Protein AF-A0A1H3NLY4-F1 (afdb_monomer_lite)

Secondary structure (DSSP, 8-state):
-HHHHHHHHHHHHHHHHHHHHHHHHH-HHHHHHHHHHHHHHHHHTTT-HHHHHHHHHHHHHHHHHHHHHHHHHHHHHTT-

pLDDT: mean 71.27, std 7.13, range [49.56, 81.69]

Radius of gyration: 15.0 Å; chains: 1; bounding box: 33×20×49 Å

Structure (mmCIF, N/CA/C/O backbone):
data_AF-A0A1H3NLY4-F1
#
_entry.id   AF-A0A1H3NLY4-F1
#
loop_
_atom_site.group_PDB
_atom_site.id
_atom_site.type_symbol
_atom_site.label_atom_id
_atom_site.label_alt_id
_atom_site.label_comp_id
_atom_site.label_asym_id
_atom_site.label_entity_id
_atom_site.label_seq_id
_atom_site.pdbx_PDB_ins_code
_atom_site.Cartn_x
_atom_site.Cartn_y
_atom_site.Cartn_z
_atom_site.occupancy
_atom_site.B_iso_or_equiv
_atom_site.auth_seq_id
_atom_site.auth_comp_id
_atom_site.auth_asym_id
_atom_site.auth_atom_id
_atom_site.pdbx_PDB_model_num
ATOM 1 N N . MET A 1 1 ? 8.009 8.658 -24.580 1.00 49.56 1 MET A N 1
ATOM 2 C CA . MET A 1 1 ? 8.246 7.235 -24.231 1.00 49.56 1 MET A CA 1
ATOM 3 C C . MET A 1 1 ? 7.906 6.887 -22.777 1.00 49.56 1 MET A C 1
ATOM 5 O O . MET A 1 1 ? 7.370 5.811 -22.572 1.00 49.56 1 MET A O 1
ATOM 9 N N . ILE A 1 2 ? 8.105 7.768 -21.783 1.00 54.81 2 ILE A N 1
ATOM 10 C CA . ILE A 1 2 ? 7.765 7.484 -20.364 1.00 54.81 2 ILE A CA 1
ATOM 11 C C . ILE A 1 2 ? 6.247 7.317 -20.127 1.00 54.81 2 ILE A C 1
ATOM 13 O O . ILE A 1 2 ? 5.836 6.433 -19.386 1.00 54.81 2 ILE A O 1
ATOM 17 N N . ALA A 1 3 ? 5.410 8.102 -20.819 1.00 51.66 3 ALA A N 1
ATOM 18 C CA . ALA A 1 3 ? 3.950 8.082 -20.660 1.00 51.66 3 ALA A CA 1
ATOM 19 C C . ALA A 1 3 ? 3.288 6.719 -20.958 1.00 51.66 3 ALA A C 1
ATOM 21 O O . ALA A 1 3 ? 2.272 6.380 -20.360 1.00 51.66 3 ALA A O 1
ATOM 22 N N . ILE A 1 4 ? 3.871 5.924 -21.862 1.00 54.97 4 ILE A N 1
ATOM 23 C CA . ILE A 1 4 ? 3.320 4.619 -22.264 1.00 54.97 4 ILE A CA 1
ATOM 24 C C . ILE A 1 4 ? 3.543 3.572 -21.159 1.00 54.97 4 ILE A C 1
ATOM 26 O O . ILE A 1 4 ? 2.712 2.689 -20.985 1.00 54.97 4 ILE A O 1
ATOM 30 N N . LEU A 1 5 ? 4.616 3.703 -20.365 1.00 55.16 5 LEU A N 1
ATOM 31 C CA . LEU A 1 5 ? 4.862 2.852 -19.194 1.00 55.16 5 LEU A CA 1
ATOM 32 C C . LEU A 1 5 ? 4.095 3.318 -17.951 1.00 55.16 5 LEU A C 1
ATOM 34 O O . LEU A 1 5 ? 3.715 2.494 -17.124 1.00 55.16 5 LEU A O 1
ATOM 38 N N . THR A 1 6 ? 3.855 4.622 -17.790 1.00 60.84 6 THR A N 1
ATOM 39 C CA . THR A 1 6 ? 3.171 5.149 -16.598 1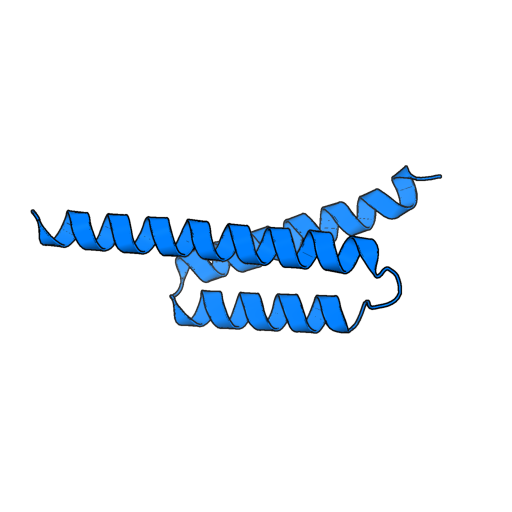.00 60.84 6 THR A CA 1
ATOM 40 C C . THR A 1 6 ? 1.656 4.983 -16.649 1.00 60.84 6 THR A C 1
ATOM 42 O O . THR A 1 6 ? 1.043 4.826 -15.596 1.00 60.84 6 THR A O 1
ATOM 45 N N . LEU A 1 7 ? 1.046 4.966 -17.839 1.00 68.44 7 LEU A N 1
ATOM 46 C CA . LEU A 1 7 ? -0.395 4.749 -18.007 1.00 68.44 7 LEU A CA 1
ATOM 47 C C . LEU A 1 7 ? -0.890 3.414 -17.406 1.00 68.44 7 LEU A C 1
ATOM 49 O O . LEU A 1 7 ? -1.817 3.449 -16.592 1.00 68.44 7 LEU A O 1
ATOM 53 N N . PRO A 1 8 ? -0.287 2.248 -17.727 1.00 66.56 8 PRO A N 1
ATOM 54 C CA . PRO A 1 8 ? -0.697 0.983 -17.125 1.00 66.56 8 PRO A CA 1
ATOM 55 C C . PRO A 1 8 ? -0.427 0.963 -15.619 1.00 66.56 8 PRO A C 1
ATOM 57 O O . PRO A 1 8 ? -1.261 0.477 -14.862 1.00 66.56 8 PRO A O 1
ATOM 60 N N . VAL A 1 9 ? 0.680 1.552 -15.157 1.00 69.19 9 VAL A N 1
ATOM 61 C CA . VAL A 1 9 ? 1.006 1.645 -13.723 1.00 69.19 9 VAL A CA 1
ATOM 62 C C . VAL A 1 9 ? -0.056 2.439 -12.958 1.00 69.19 9 VAL A C 1
ATOM 64 O O . VAL A 1 9 ? -0.499 1.998 -11.899 1.00 69.19 9 VAL A O 1
ATOM 67 N N . LEU A 1 10 ? -0.499 3.578 -13.496 1.00 70.75 10 LEU A N 1
ATOM 68 C CA . LEU A 1 10 ? -1.564 4.402 -12.915 1.00 70.75 10 LEU A CA 1
ATOM 69 C C . LEU A 1 10 ? -2.901 3.658 -12.859 1.00 70.75 10 LEU A C 1
ATOM 71 O O . LEU A 1 10 ? -3.575 3.689 -11.829 1.00 70.75 10 LEU A O 1
ATOM 75 N N . LEU A 1 11 ? -3.259 2.961 -13.940 1.00 75.44 11 LEU A N 1
ATOM 76 C CA . LEU A 1 11 ? -4.450 2.113 -13.990 1.00 75.44 11 LEU A CA 1
ATOM 77 C C . LEU A 1 11 ? -4.395 1.009 -12.930 1.00 75.44 11 LEU A C 1
ATOM 79 O O . LEU A 1 11 ? -5.364 0.843 -12.193 1.00 75.44 11 LEU A O 1
ATOM 83 N N . TYR A 1 12 ? -3.257 0.322 -12.785 1.00 71.81 12 TYR A N 1
ATOM 84 C CA . TYR A 1 12 ? -3.051 -0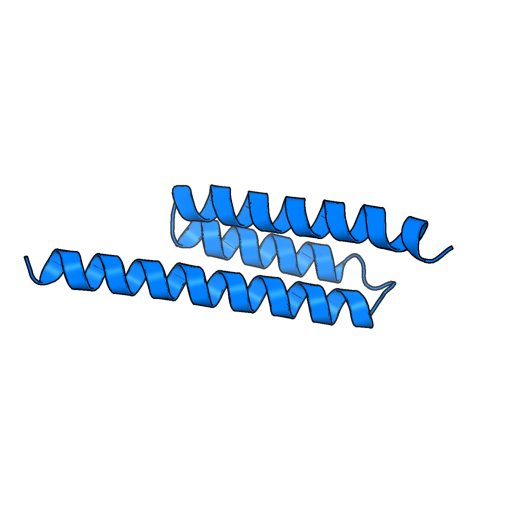.663 -11.721 1.00 71.81 12 TYR A CA 1
ATOM 85 C C . TYR A 1 12 ? -3.184 -0.031 -10.333 1.00 71.81 12 TYR A C 1
ATOM 87 O O . TYR A 1 12 ? -3.907 -0.562 -9.495 1.00 71.81 12 TYR A O 1
ATOM 95 N N . GLN A 1 13 ? -2.564 1.126 -10.091 1.00 71.56 13 GLN A N 1
ATOM 96 C CA . GLN A 1 13 ? -2.655 1.822 -8.805 1.00 71.56 13 GLN A CA 1
ATOM 97 C C . GLN A 1 13 ? -4.112 2.127 -8.424 1.00 71.56 13 GLN A C 1
ATOM 99 O O . GLN A 1 13 ? -4.529 1.873 -7.294 1.00 71.56 13 GLN A O 1
ATOM 104 N N . LEU A 1 14 ? -4.895 2.643 -9.375 1.00 78.88 14 LEU A N 1
ATOM 105 C CA . LEU A 1 14 ? -6.312 2.955 -9.182 1.00 78.88 14 LEU A CA 1
ATOM 106 C C . LEU A 1 14 ? -7.140 1.695 -8.923 1.00 78.88 14 LEU A C 1
ATOM 108 O O . LEU A 1 14 ? -8.005 1.711 -8.051 1.00 78.88 14 LEU A O 1
ATOM 112 N N . LEU A 1 15 ? -6.845 0.597 -9.620 1.00 77.94 15 LEU A N 1
ATOM 113 C CA . LEU A 1 15 ? -7.498 -0.698 -9.418 1.00 77.94 15 LEU A CA 1
ATOM 114 C C . LEU A 1 15 ? -7.247 -1.230 -8.002 1.00 77.94 15 LEU A C 1
ATOM 116 O O . LEU A 1 15 ? -8.176 -1.640 -7.311 1.00 77.94 15 LEU A O 1
ATOM 120 N N . PHE A 1 16 ? -6.006 -1.139 -7.532 1.00 76.25 16 PHE A N 1
ATOM 121 C CA . PHE A 1 16 ? -5.623 -1.513 -6.173 1.00 76.25 16 PHE A CA 1
ATOM 122 C C . PHE A 1 16 ? -6.321 -0.655 -5.111 1.00 76.25 16 PHE A C 1
ATOM 124 O O . PHE A 1 16 ? -6.858 -1.183 -4.135 1.00 76.25 16 PHE A O 1
ATOM 131 N N . VAL A 1 17 ? -6.362 0.666 -5.313 1.00 75.75 17 VAL A N 1
ATOM 132 C CA . VAL A 1 17 ? -7.073 1.594 -4.420 1.00 75.75 17 VAL A CA 1
ATOM 133 C C . VAL A 1 17 ? -8.572 1.294 -4.409 1.00 75.75 17 VAL A C 1
ATOM 135 O O . VAL A 1 17 ? -9.182 1.298 -3.340 1.00 75.75 17 VAL A O 1
ATOM 138 N N . LEU A 1 18 ? -9.162 0.979 -5.563 1.00 78.75 18 LEU A N 1
ATOM 139 C CA . LEU A 1 18 ? -10.570 0.610 -5.680 1.00 78.75 18 LEU A CA 1
ATOM 140 C C . LEU A 1 18 ? -10.869 -0.693 -4.927 1.00 78.75 18 LEU A C 1
ATOM 142 O O . LEU A 1 18 ? -11.815 -0.737 -4.142 1.00 78.75 18 LEU A O 1
ATOM 146 N N . VAL A 1 19 ? -10.040 -1.727 -5.089 1.00 79.38 19 VAL A N 1
ATOM 147 C CA . VAL A 1 19 ? -10.176 -2.999 -4.357 1.00 79.38 19 VAL A CA 1
ATOM 148 C C . VAL A 1 19 ? -10.046 -2.777 -2.848 1.00 79.38 19 VAL A C 1
ATOM 150 O O . VAL A 1 19 ? -10.879 -3.265 -2.083 1.00 79.38 19 VAL A O 1
ATOM 153 N N . MET A 1 20 ? -9.070 -1.979 -2.405 1.00 75.06 20 MET A N 1
ATOM 154 C CA . MET A 1 20 ? -8.927 -1.589 -0.998 1.00 75.06 20 MET A CA 1
ATOM 155 C C . MET A 1 20 ? -10.133 -0.795 -0.477 1.00 75.06 20 MET A C 1
ATOM 157 O O . MET A 1 20 ? -10.553 -1.002 0.664 1.00 75.06 20 MET A O 1
ATOM 161 N N . TYR A 1 21 ? -10.714 0.084 -1.296 1.00 77.38 21 TYR A N 1
ATOM 162 C CA . TYR A 1 21 ? -11.904 0.859 -0.952 1.00 77.38 21 TYR A CA 1
ATOM 163 C C . TYR A 1 21 ? -13.149 -0.028 -0.813 1.00 77.38 21 TYR A C 1
ATOM 165 O O . TYR A 1 21 ? -13.864 0.075 0.188 1.00 77.38 21 TYR A O 1
ATOM 173 N N . LEU A 1 22 ? -13.389 -0.943 -1.759 1.00 79.19 22 LEU A N 1
ATOM 174 C CA . LEU A 1 22 ? -14.471 -1.925 -1.641 1.00 79.19 22 LEU A CA 1
ATOM 175 C C . LEU A 1 22 ? -14.266 -2.814 -0.409 1.00 79.19 22 LEU A C 1
ATOM 177 O O . LEU A 1 22 ? -15.192 -3.006 0.377 1.00 79.19 22 LEU A O 1
ATOM 181 N N . ALA A 1 23 ? -13.045 -3.292 -0.176 1.00 75.19 23 ALA A N 1
ATOM 182 C CA . ALA A 1 23 ? -12.727 -4.127 0.977 1.00 75.19 23 ALA A CA 1
ATOM 183 C C . ALA A 1 23 ? -12.918 -3.389 2.315 1.00 75.19 23 ALA A C 1
ATOM 185 O O . ALA A 1 23 ? -13.449 -3.960 3.272 1.00 75.19 23 ALA A O 1
ATOM 186 N N . SER A 1 24 ? -12.569 -2.098 2.362 1.00 71.12 24 SER A N 1
ATOM 187 C CA . SER A 1 24 ? -12.821 -1.204 3.499 1.00 71.12 24 SER A CA 1
ATOM 188 C C . SER A 1 24 ? -14.308 -1.079 3.844 1.00 71.12 24 SER A C 1
ATOM 190 O O . SER A 1 24 ? -14.620 -0.762 4.994 1.00 71.12 24 SER A O 1
ATOM 192 N N . ARG A 1 25 ? -15.217 -1.265 2.881 1.00 76.19 25 ARG A N 1
ATOM 193 C CA 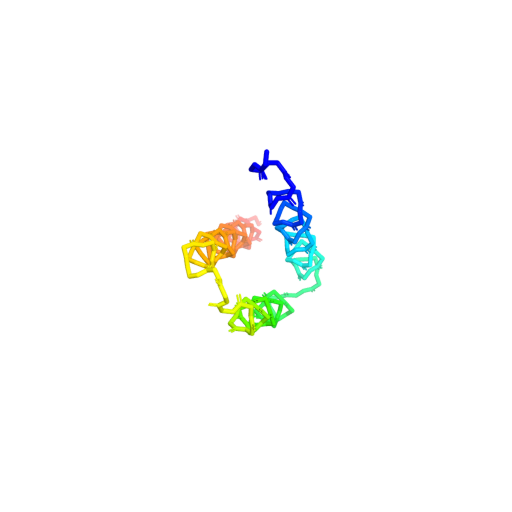. ARG A 1 25 ? -16.671 -1.154 3.087 1.00 76.19 25 ARG A CA 1
ATOM 194 C C . ARG A 1 25 ? -17.291 -2.444 3.624 1.00 76.19 25 ARG A C 1
ATOM 196 O O . ARG A 1 25 ? -18.369 -2.378 4.198 1.00 76.19 25 ARG A O 1
ATOM 203 N N . VAL A 1 26 ? -16.618 -3.585 3.459 1.00 77.69 26 VAL A N 1
ATOM 204 C CA . VAL A 1 26 ? -17.158 -4.904 3.818 1.00 77.69 26 VAL A CA 1
ATOM 205 C C . VAL A 1 26 ? -16.702 -5.344 5.207 1.00 77.69 26 VAL A C 1
ATOM 207 O O . VAL A 1 26 ? -17.534 -5.587 6.076 1.00 77.69 26 VAL A O 1
ATOM 210 N N . SER A 1 27 ? -15.392 -5.476 5.456 1.00 70.50 27 SER A N 1
ATOM 211 C CA . SER A 1 27 ? -14.906 -5.910 6.775 1.00 70.50 27 SER A CA 1
ATOM 212 C C . SER A 1 27 ? -13.409 -5.667 6.990 1.00 70.50 27 SER A C 1
ATOM 214 O O . SER A 1 27 ? -12.640 -5.476 6.049 1.00 70.50 27 SER A O 1
ATOM 216 N N . ALA A 1 28 ? -12.964 -5.734 8.254 1.00 69.38 28 ALA A N 1
ATOM 217 C CA . ALA A 1 28 ? -11.534 -5.666 8.599 1.00 69.38 28 ALA A CA 1
ATOM 218 C C . ALA A 1 28 ? -10.721 -6.795 7.948 1.00 69.38 28 ALA A C 1
ATOM 220 O O . ALA A 1 28 ? -9.600 -6.575 7.497 1.00 69.38 28 ALA A O 1
ATOM 221 N N . ARG A 1 29 ? -11.301 -8.001 7.880 1.00 73.50 29 ARG A N 1
ATOM 222 C CA . ARG A 1 29 ? -10.654 -9.176 7.287 1.00 73.50 29 ARG A CA 1
ATOM 223 C C . ARG A 1 29 ? -10.573 -9.055 5.768 1.00 73.50 29 ARG A C 1
ATOM 225 O O . ARG A 1 29 ? -9.534 -9.369 5.204 1.00 73.50 29 ARG A O 1
ATOM 232 N N . ALA A 1 30 ? -11.621 -8.532 5.126 1.00 74.88 30 ALA A N 1
ATOM 233 C CA . ALA A 1 30 ? -11.628 -8.279 3.685 1.00 74.88 30 ALA A CA 1
ATOM 234 C C . ALA A 1 30 ? -10.517 -7.298 3.287 1.00 74.88 30 ALA A C 1
ATOM 236 O O . ALA A 1 30 ? -9.843 -7.498 2.284 1.00 74.88 30 ALA A O 1
ATOM 237 N N . MET A 1 31 ? -10.279 -6.278 4.112 1.00 74.06 31 MET A N 1
ATOM 238 C CA . MET A 1 31 ? -9.219 -5.293 3.900 1.00 74.06 31 MET A CA 1
ATOM 239 C C . MET A 1 31 ? -7.808 -5.900 3.994 1.00 74.06 31 MET A C 1
ATOM 241 O O . MET A 1 31 ? -6.931 -5.525 3.220 1.00 74.06 31 MET A O 1
ATOM 245 N N . LEU A 1 32 ? -7.603 -6.866 4.895 1.00 72.06 32 LEU A N 1
ATOM 246 C CA . LEU A 1 32 ? -6.355 -7.631 5.012 1.00 72.06 32 LEU A CA 1
ATOM 247 C C . LEU A 1 32 ? -6.147 -8.572 3.821 1.00 72.06 32 LEU A C 1
ATOM 249 O O . LEU A 1 32 ? -5.064 -8.613 3.250 1.00 72.06 32 LEU A O 1
ATOM 253 N N . VAL A 1 33 ? -7.198 -9.293 3.423 1.00 77.12 33 VAL A N 1
ATOM 254 C CA . VAL A 1 33 ? -7.169 -10.204 2.269 1.00 77.12 33 VAL A CA 1
ATOM 255 C C . VAL A 1 33 ? -6.877 -9.433 0.983 1.00 77.12 33 VAL A C 1
ATOM 257 O O . VAL A 1 33 ? -6.004 -9.843 0.223 1.00 77.12 33 VAL A O 1
ATOM 260 N N . ALA A 1 34 ? -7.528 -8.284 0.781 1.00 76.31 34 ALA A N 1
ATOM 261 C CA . ALA A 1 34 ? -7.241 -7.377 -0.326 1.00 76.31 34 ALA A CA 1
ATOM 262 C C . ALA A 1 34 ? -5.777 -6.924 -0.322 1.00 76.31 34 ALA A C 1
ATOM 264 O O . ALA A 1 34 ? -5.125 -6.986 -1.355 1.00 76.31 34 ALA A O 1
ATOM 265 N N . LEU A 1 35 ? -5.233 -6.540 0.838 1.00 72.25 35 LEU A N 1
ATOM 266 C CA . LEU A 1 35 ? -3.831 -6.140 0.953 1.00 72.25 35 LEU A CA 1
ATOM 267 C C . LEU A 1 35 ? -2.865 -7.282 0.603 1.00 72.25 35 LEU A C 1
ATOM 269 O O . LEU A 1 35 ? -1.903 -7.055 -0.125 1.00 72.25 35 LEU A O 1
ATOM 273 N N . ILE A 1 36 ? -3.131 -8.501 1.076 1.00 79.19 36 ILE A N 1
ATOM 274 C CA . ILE A 1 36 ? -2.304 -9.677 0.771 1.00 79.19 36 ILE A CA 1
ATOM 275 C C . ILE A 1 36 ? -2.361 -9.999 -0.724 1.00 79.19 36 ILE A C 1
ATOM 277 O O . ILE A 1 36 ? -1.311 -10.154 -1.335 1.00 79.19 36 ILE A O 1
ATOM 281 N N . LEU A 1 37 ? -3.555 -10.044 -1.325 1.00 77.75 37 LEU A N 1
ATOM 282 C CA . LEU A 1 37 ? -3.744 -10.251 -2.769 1.00 77.75 37 LEU A CA 1
ATOM 283 C C . LEU A 1 37 ? -3.002 -9.199 -3.594 1.00 77.75 37 LEU A C 1
ATOM 285 O O . LEU A 1 37 ? -2.325 -9.533 -4.563 1.00 77.75 37 LEU A O 1
ATOM 289 N N . CYS A 1 38 ? -3.093 -7.941 -3.170 1.00 74.25 38 CYS A N 1
ATOM 290 C CA . CYS A 1 38 ? -2.374 -6.829 -3.756 1.00 74.25 38 CYS A CA 1
ATOM 291 C C . CYS A 1 38 ? -0.850 -7.041 -3.687 1.00 74.25 38 CYS A C 1
ATOM 293 O O . CYS A 1 38 ? -0.185 -6.975 -4.717 1.00 74.25 38 CYS A O 1
ATOM 295 N N . LEU A 1 39 ? -0.293 -7.363 -2.515 1.00 71.19 39 LEU A N 1
ATOM 296 C CA . LEU A 1 39 ? 1.140 -7.649 -2.377 1.00 71.19 39 LEU A CA 1
ATOM 297 C C . LEU A 1 39 ? 1.580 -8.860 -3.212 1.00 71.19 39 LEU A C 1
ATOM 299 O O . LEU A 1 39 ? 2.637 -8.810 -3.836 1.00 71.19 39 LEU A O 1
ATOM 303 N N . LEU A 1 40 ? 0.780 -9.929 -3.241 1.00 77.44 40 LEU A N 1
ATOM 304 C CA . LEU A 1 40 ? 1.079 -11.151 -3.991 1.00 77.44 40 LEU A CA 1
ATOM 305 C C . LEU A 1 40 ? 1.100 -10.883 -5.502 1.00 77.44 40 LEU A C 1
ATOM 307 O O . LEU A 1 40 ? 1.986 -11.360 -6.206 1.00 77.44 40 LEU A O 1
ATOM 311 N N . TRP A 1 41 ? 0.161 -10.069 -5.987 1.00 73.69 41 TRP A N 1
ATOM 312 C CA . TRP A 1 41 ? 0.109 -9.631 -7.381 1.00 73.69 41 TRP A CA 1
ATOM 313 C C . TRP A 1 41 ? 1.263 -8.693 -7.750 1.00 73.69 41 TRP A C 1
ATOM 315 O O . TRP A 1 41 ? 1.848 -8.809 -8.827 1.00 73.69 41 TRP A O 1
ATOM 325 N N . THR A 1 42 ? 1.639 -7.771 -6.859 1.00 70.19 42 THR A N 1
ATOM 326 C CA . THR A 1 42 ? 2.832 -6.936 -7.065 1.00 70.19 42 THR A CA 1
ATOM 327 C C . THR A 1 42 ? 4.100 -7.798 -7.092 1.00 70.19 42 THR A C 1
ATOM 329 O O . THR A 1 42 ? 4.982 -7.551 -7.913 1.00 70.19 42 THR A O 1
ATOM 332 N N . ALA A 1 43 ? 4.177 -8.847 -6.267 1.00 70.56 43 ALA A N 1
ATOM 333 C CA . ALA A 1 43 ? 5.302 -9.782 -6.254 1.00 70.56 43 ALA A CA 1
ATOM 334 C C . ALA A 1 43 ? 5.412 -10.613 -7.547 1.00 70.56 43 ALA A C 1
ATOM 336 O O . ALA A 1 43 ? 6.523 -10.912 -7.978 1.00 70.56 43 ALA A O 1
ATOM 337 N N . THR A 1 44 ? 4.300 -10.945 -8.215 1.00 70.50 44 THR A N 1
ATOM 338 C CA . THR A 1 44 ? 4.352 -11.640 -9.516 1.00 70.50 44 THR A CA 1
ATOM 339 C C . THR A 1 44 ? 4.812 -10.742 -10.671 1.00 70.50 44 THR A C 1
ATOM 341 O O . THR A 1 44 ? 5.278 -11.257 -11.683 1.00 70.50 44 THR A O 1
ATOM 344 N N . HIS A 1 45 ? 4.765 -9.412 -10.523 1.00 65.06 45 HIS A N 1
ATOM 345 C CA . HIS A 1 45 ? 5.160 -8.434 -11.553 1.00 65.06 45 HIS A CA 1
ATOM 346 C C . HIS A 1 45 ? 6.599 -7.901 -11.377 1.00 65.06 45 HIS A C 1
ATOM 348 O O . HIS A 1 45 ? 6.900 -6.769 -11.762 1.00 65.06 45 HIS A O 1
ATOM 354 N N . LEU A 1 46 ? 7.512 -8.718 -10.830 1.00 59.34 46 LEU A N 1
ATOM 355 C CA . LEU A 1 46 ? 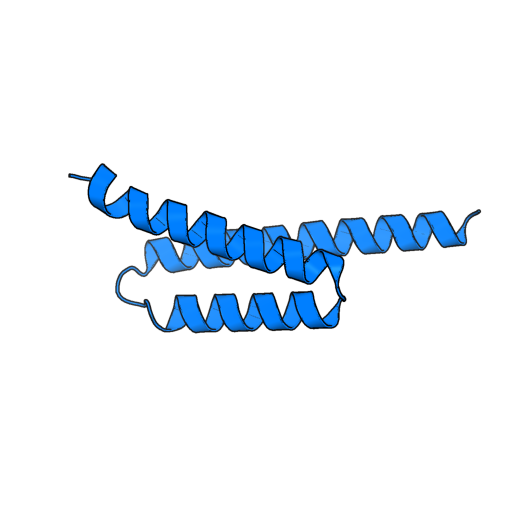8.875 -8.357 -10.389 1.00 59.34 46 LEU A CA 1
ATOM 356 C C . LEU A 1 46 ? 9.830 -7.767 -11.461 1.00 59.34 46 LEU A C 1
ATOM 358 O O . LEU A 1 46 ? 10.983 -7.472 -11.156 1.00 59.34 46 LEU A O 1
ATOM 362 N N . PHE A 1 47 ? 9.378 -7.540 -12.696 1.00 55.94 47 PHE A N 1
ATOM 363 C CA . PHE A 1 47 ? 10.173 -6.948 -13.779 1.00 55.94 47 PHE A CA 1
ATOM 364 C C . PHE A 1 47 ? 10.510 -5.454 -13.574 1.00 55.94 47 PHE A C 1
ATOM 366 O O . PHE A 1 47 ? 11.402 -4.943 -14.245 1.00 55.94 47 PHE A O 1
ATOM 373 N N . PHE A 1 48 ? 9.863 -4.754 -12.629 1.00 59.75 48 PHE A N 1
ATOM 374 C CA . PHE A 1 48 ? 10.153 -3.351 -12.290 1.00 59.75 48 PHE A CA 1
ATOM 375 C C . PHE A 1 48 ? 10.263 -3.131 -10.771 1.00 59.75 48 PHE A C 1
ATOM 377 O O . PHE A 1 48 ? 9.387 -2.549 -10.126 1.00 59.75 48 PHE A O 1
ATOM 384 N N . LEU A 1 49 ? 11.394 -3.565 -10.209 1.00 62.53 49 LEU A N 1
ATOM 385 C CA . LEU A 1 49 ? 11.746 -3.459 -8.787 1.00 62.53 49 LEU A CA 1
ATOM 386 C C . LEU A 1 49 ? 11.456 -2.085 -8.126 1.00 62.53 49 LEU A C 1
ATOM 388 O O . LEU A 1 49 ? 10.862 -2.071 -7.046 1.00 62.53 49 LEU A O 1
ATOM 392 N N . PRO A 1 50 ? 11.790 -0.922 -8.731 1.00 63.62 50 PRO A 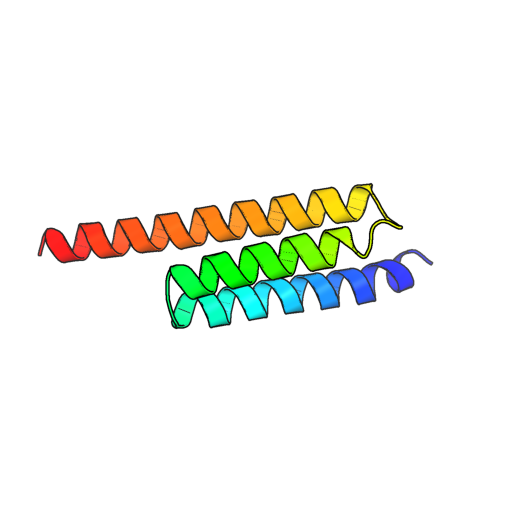N 1
ATOM 393 C CA . PRO A 1 50 ? 11.525 0.371 -8.090 1.00 63.62 50 PRO A CA 1
ATOM 394 C C . PRO A 1 50 ? 10.031 0.717 -8.022 1.00 63.62 50 PRO A C 1
ATOM 396 O O . PRO A 1 50 ? 9.575 1.315 -7.050 1.00 63.62 50 PRO A O 1
ATOM 399 N N . LEU A 1 51 ? 9.244 0.311 -9.020 1.00 64.88 51 LEU A N 1
ATOM 400 C CA . LEU A 1 51 ? 7.799 0.551 -9.040 1.00 64.88 51 LEU A CA 1
ATOM 401 C C . LEU A 1 51 ? 7.066 -0.323 -8.020 1.00 64.88 51 LEU A C 1
ATOM 403 O O . LEU A 1 51 ? 6.141 0.156 -7.364 1.00 64.88 51 LEU A O 1
ATOM 407 N N . ALA A 1 52 ? 7.520 -1.563 -7.831 1.00 65.38 52 ALA A N 1
ATOM 408 C CA . ALA A 1 52 ? 6.976 -2.472 -6.826 1.00 65.38 52 ALA A CA 1
ATOM 409 C C . ALA A 1 52 ? 7.144 -1.924 -5.397 1.00 65.38 52 ALA A C 1
ATOM 411 O O . ALA A 1 52 ? 6.217 -2.016 -4.587 1.00 65.38 52 ALA A O 1
ATOM 412 N N . LEU A 1 53 ? 8.289 -1.299 -5.095 1.00 68.50 53 LEU A N 1
ATOM 413 C CA . LEU A 1 53 ? 8.543 -0.653 -3.800 1.00 68.50 53 LEU A CA 1
ATOM 414 C C . LEU A 1 53 ? 7.615 0.543 -3.559 1.00 68.50 53 LEU A C 1
ATOM 416 O O . LEU A 1 53 ? 7.035 0.672 -2.482 1.00 68.50 53 LEU A O 1
ATOM 420 N N . VAL A 1 54 ? 7.417 1.394 -4.570 1.00 71.56 54 VAL A N 1
ATOM 421 C CA . VAL A 1 54 ? 6.493 2.536 -4.466 1.00 71.56 54 VAL A CA 1
ATOM 422 C C . VAL A 1 54 ? 5.048 2.055 -4.298 1.00 71.56 54 VAL A C 1
ATOM 424 O O . VAL A 1 54 ? 4.318 2.581 -3.458 1.00 71.56 54 VAL A O 1
ATOM 427 N N . GLN A 1 55 ? 4.632 1.022 -5.037 1.00 70.06 55 GLN A N 1
ATOM 428 C CA . GLN A 1 55 ? 3.296 0.433 -4.906 1.00 70.06 55 GLN A CA 1
ATOM 429 C C . GLN A 1 55 ? 3.044 -0.148 -3.519 1.00 70.06 55 GLN A C 1
ATOM 431 O O . GLN A 1 55 ? 2.043 0.186 -2.887 1.00 70.06 55 GLN A O 1
ATOM 436 N N . SER A 1 56 ? 3.958 -0.978 -3.025 1.00 72.19 56 SER A N 1
ATOM 437 C CA . SER A 1 56 ? 3.828 -1.601 -1.706 1.00 72.19 56 SER A CA 1
ATOM 438 C C . SER A 1 56 ? 3.837 -0.566 -0.577 1.00 72.19 56 SER A C 1
ATOM 440 O O . SER A 1 56 ? 3.016 -0.669 0.338 1.00 72.19 56 SER A O 1
ATOM 442 N N . ALA A 1 57 ? 4.654 0.488 -0.681 1.00 75.69 57 ALA A N 1
ATOM 443 C CA . ALA A 1 57 ? 4.620 1.614 0.251 1.00 75.69 57 ALA A CA 1
ATOM 444 C C . ALA A 1 57 ? 3.259 2.334 0.241 1.00 75.69 57 ALA A C 1
ATOM 446 O O . ALA A 1 57 ? 2.675 2.565 1.301 1.00 75.69 57 ALA A O 1
ATOM 447 N N . VAL A 1 58 ? 2.705 2.636 -0.938 1.00 73.38 58 VAL A N 1
ATOM 448 C CA . VAL A 1 58 ? 1.393 3.299 -1.064 1.00 73.38 58 VAL A CA 1
ATOM 449 C C . VAL A 1 58 ? 0.259 2.425 -0.517 1.00 73.38 58 VAL A C 1
ATOM 451 O O . VAL A 1 58 ? -0.622 2.936 0.182 1.00 73.38 58 VAL A O 1
ATOM 454 N N . ILE A 1 59 ? 0.287 1.117 -0.783 1.00 73.25 59 ILE A N 1
ATOM 455 C CA . ILE A 1 59 ? -0.703 0.151 -0.278 1.00 73.25 59 ILE A CA 1
ATOM 456 C C . ILE A 1 59 ? -0.626 0.065 1.252 1.00 73.25 59 ILE A C 1
ATOM 458 O O . ILE A 1 59 ? -1.651 0.164 1.930 1.00 73.25 59 ILE A O 1
ATOM 462 N N . GLY A 1 60 ? 0.585 -0.038 1.808 1.00 75.56 60 GLY A N 1
ATOM 463 C CA . GLY A 1 60 ? 0.813 -0.084 3.253 1.00 75.56 60 GLY A CA 1
ATOM 464 C C . GLY A 1 60 ? 0.359 1.189 3.974 1.00 75.56 60 GLY A C 1
ATOM 465 O O . GLY A 1 60 ? -0.364 1.109 4.972 1.00 75.56 60 GLY A O 1
ATOM 466 N N . ILE A 1 61 ? 0.709 2.367 3.445 1.00 79.69 61 ILE A N 1
ATOM 467 C CA . ILE A 1 61 ? 0.296 3.665 4.009 1.00 79.69 61 ILE A CA 1
ATOM 468 C C . ILE A 1 61 ? -1.229 3.812 3.960 1.00 79.69 61 ILE A C 1
ATOM 470 O O . ILE A 1 61 ? -1.843 4.221 4.949 1.00 79.69 61 ILE A O 1
ATOM 474 N N . SER A 1 62 ? -1.850 3.431 2.840 1.00 73.44 62 SER A N 1
ATOM 475 C CA . SER A 1 62 ? -3.308 3.472 2.681 1.00 73.44 62 SER A CA 1
ATOM 476 C C . SER A 1 62 ? -3.997 2.574 3.705 1.00 73.44 62 SER A C 1
ATOM 478 O O . SER A 1 62 ? -4.914 3.018 4.401 1.00 73.44 62 SER A O 1
ATOM 480 N N . TYR A 1 63 ? -3.522 1.337 3.866 1.00 72.00 63 TYR A N 1
ATOM 481 C CA . TYR A 1 63 ? -4.060 0.405 4.852 1.00 72.00 63 TYR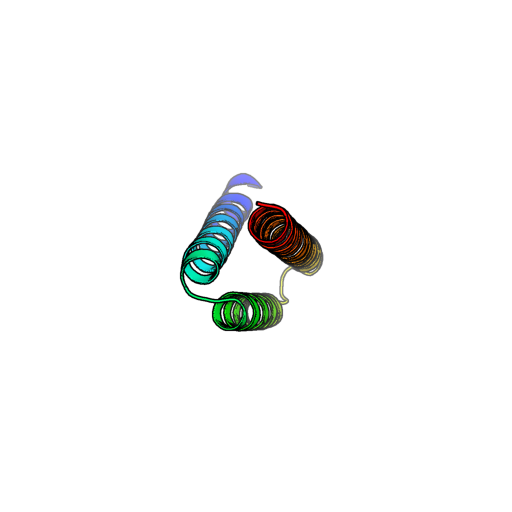 A CA 1
ATOM 482 C C . TYR A 1 63 ? -3.955 0.945 6.278 1.00 72.00 63 TYR A C 1
ATOM 484 O O . TYR A 1 63 ? -4.954 0.973 7.002 1.00 72.00 63 TYR A O 1
ATOM 492 N N . TRP A 1 64 ? -2.777 1.439 6.665 1.00 81.69 64 TRP A N 1
ATOM 493 C CA . TRP A 1 64 ? -2.567 2.007 7.993 1.00 81.69 64 TRP A CA 1
ATOM 494 C C . TRP A 1 64 ? -3.494 3.199 8.259 1.00 81.69 64 TRP A C 1
ATOM 496 O O . TRP A 1 64 ? -4.124 3.279 9.318 1.00 81.69 64 TRP A O 1
ATOM 506 N N . TRP A 1 65 ? -3.653 4.088 7.277 1.00 80.75 65 TRP A N 1
ATOM 507 C CA . TRP A 1 65 ? -4.518 5.261 7.386 1.00 80.75 65 TRP A CA 1
ATOM 508 C C . TRP A 1 65 ? -6.000 4.897 7.541 1.00 80.75 65 TRP A C 1
ATOM 510 O O . TRP A 1 65 ? -6.690 5.423 8.421 1.00 80.75 65 TRP A O 1
ATOM 520 N N . PHE A 1 66 ? -6.500 3.970 6.723 1.00 75.75 66 PHE A N 1
ATOM 521 C CA . PHE A 1 66 ? -7.884 3.498 6.808 1.00 75.75 66 PHE A CA 1
ATOM 522 C C . PHE A 1 66 ? -8.158 2.759 8.125 1.00 75.75 66 PHE A C 1
ATOM 524 O O . PHE A 1 66 ? -9.204 2.973 8.746 1.00 75.75 66 PHE A O 1
ATOM 531 N N . MET A 1 67 ? -7.207 1.956 8.608 1.00 73.38 67 MET A N 1
ATOM 532 C CA . MET A 1 67 ? -7.343 1.248 9.882 1.00 73.38 67 MET A CA 1
ATOM 533 C C . MET A 1 67 ? -7.318 2.213 11.078 1.00 73.38 67 MET A C 1
ATOM 535 O O . MET A 1 67 ? -8.122 2.074 12.003 1.00 73.38 67 MET A O 1
ATOM 539 N N . LYS A 1 68 ? -6.473 3.251 11.027 1.00 78.44 68 LYS A N 1
ATOM 540 C CA . LYS A 1 68 ? -6.449 4.337 12.019 1.00 78.44 68 LYS A CA 1
ATOM 541 C C . LYS A 1 68 ? -7.775 5.102 12.052 1.00 78.44 68 LYS A C 1
ATOM 543 O O . LYS A 1 68 ? -8.309 5.344 13.134 1.00 78.44 68 LYS A O 1
ATOM 548 N N . LYS A 1 69 ? -8.348 5.434 10.888 1.00 76.19 69 LYS A N 1
ATOM 549 C CA . LYS A 1 69 ? -9.667 6.091 10.803 1.00 76.19 69 LYS A CA 1
ATOM 550 C C . LYS A 1 69 ? -10.793 5.231 11.372 1.00 76.19 69 LYS A C 1
ATOM 552 O O . LYS A 1 69 ? -11.687 5.777 12.015 1.00 76.19 69 LYS A O 1
ATOM 557 N N . ARG A 1 70 ? -10.754 3.911 11.168 1.00 72.31 70 ARG A N 1
ATOM 558 C CA . ARG A 1 70 ? -11.720 2.991 11.785 1.00 72.31 70 ARG A CA 1
ATOM 559 C C . ARG A 1 70 ? -11.616 2.971 13.303 1.00 72.31 70 ARG A C 1
ATOM 561 O O . ARG A 1 70 ? -12.625 3.210 13.954 1.00 72.31 70 ARG A O 1
ATOM 568 N N . LYS A 1 71 ? -10.411 2.797 13.855 1.00 75.44 71 LYS A N 1
ATOM 569 C CA . LYS A 1 71 ? -10.200 2.823 15.313 1.00 75.44 71 LYS A CA 1
ATOM 570 C C . LYS A 1 71 ? -10.662 4.135 15.950 1.00 75.44 71 LYS A C 1
ATOM 572 O O . LYS A 1 71 ? -11.280 4.113 17.003 1.00 75.44 71 LYS A O 1
ATOM 577 N N . LEU A 1 72 ? -10.410 5.274 15.301 1.00 77.88 72 LEU A N 1
ATOM 578 C CA . LEU A 1 72 ? -10.879 6.581 15.781 1.00 77.88 72 LEU A CA 1
ATOM 579 C C . LEU A 1 72 ? -12.410 6.709 15.771 1.00 77.88 72 LEU A C 1
ATOM 581 O O . LEU A 1 72 ? -12.972 7.344 16.658 1.00 77.88 72 LEU A O 1
ATOM 585 N N . ARG A 1 73 ? -13.088 6.120 14.777 1.00 74.38 73 ARG A N 1
ATOM 586 C CA . ARG A 1 73 ? -14.558 6.081 14.727 1.00 74.38 73 ARG A CA 1
ATOM 587 C C . ARG A 1 73 ? -15.140 5.164 15.799 1.00 74.38 73 ARG A C 1
ATOM 589 O O . ARG A 1 73 ? -16.088 5.563 16.458 1.00 74.38 73 ARG A O 1
ATOM 596 N N . GLU A 1 74 ? -14.557 3.982 15.983 1.00 71.94 74 GLU A N 1
ATOM 597 C CA . GLU A 1 74 ? -14.954 3.030 17.029 1.00 71.94 74 GLU A CA 1
ATOM 598 C C . GLU A 1 74 ? -14.742 3.632 18.432 1.00 71.94 74 GLU A C 1
ATOM 600 O O . GLU A 1 74 ? -15.626 3.531 19.273 1.00 71.94 74 GLU A O 1
ATOM 605 N N . ALA A 1 75 ? -13.635 4.349 18.664 1.00 75.31 75 ALA A N 1
ATOM 606 C CA . ALA A 1 75 ? -13.378 5.036 19.932 1.00 75.31 75 ALA A CA 1
ATOM 607 C C . ALA A 1 75 ? -14.376 6.171 20.220 1.00 75.31 75 ALA A C 1
ATOM 609 O O . ALA A 1 75 ? -14.824 6.307 21.353 1.00 75.31 75 ALA A O 1
ATOM 610 N N . ARG A 1 76 ? -14.757 6.967 19.206 1.00 73.94 76 ARG A N 1
ATOM 611 C CA . ARG A 1 76 ? -15.798 8.000 19.368 1.00 73.94 76 ARG A CA 1
ATOM 612 C C . ARG A 1 76 ? -17.166 7.398 19.679 1.00 73.94 76 ARG A C 1
ATOM 614 O O . ARG A 1 76 ? -17.844 7.909 20.551 1.00 73.94 76 ARG A O 1
ATOM 621 N N . ALA A 1 77 ? -17.534 6.305 19.013 1.00 72.56 77 ALA A N 1
ATOM 622 C CA . ALA A 1 77 ? -18.808 5.625 19.246 1.00 72.56 77 ALA A CA 1
ATOM 623 C C . ALA A 1 77 ? -18.911 4.942 20.624 1.00 72.56 77 ALA A C 1
ATOM 625 O O . ALA A 1 77 ? -20.001 4.554 21.013 1.00 72.56 77 ALA A O 1
ATOM 626 N N . ALA A 1 78 ? -17.795 4.760 21.338 1.00 71.00 78 ALA A N 1
ATOM 627 C CA . ALA A 1 78 ? -17.767 4.214 22.695 1.00 71.00 78 ALA A CA 1
ATOM 628 C C . ALA A 1 78 ? -17.735 5.298 23.793 1.00 71.00 78 ALA A C 1
ATOM 630 O O . ALA A 1 78 ? -17.698 4.959 24.972 1.00 71.00 78 ALA A O 1
ATOM 631 N N . SER A 1 79 ? -17.654 6.582 23.418 1.00 68.75 79 SER A N 1
ATOM 632 C CA . SER A 1 79 ? -17.666 7.726 24.346 1.00 68.75 79 SER A CA 1
ATOM 633 C C . SER A 1 79 ? -18.969 8.541 24.308 1.00 68.75 79 SER A C 1
ATOM 635 O O . SER A 1 79 ? -19.107 9.432 25.142 1.00 68.75 79 SER A O 1
ATOM 637 N N . ASP A 1 80 ? -19.873 8.250 23.365 1.00 55.47 80 ASP A N 1
ATOM 638 C CA . ASP A 1 80 ? -21.290 8.668 23.368 1.00 55.47 80 ASP A CA 1
ATOM 639 C C . ASP A 1 80 ? -22.139 7.587 24.058 1.00 55.47 80 ASP A C 1
ATOM 641 O O . ASP A 1 80 ? -23.099 7.953 24.773 1.00 55.47 80 ASP A O 1
#

Sequence (80 aa):
MIAILTLPVLLYQLLFVLVMYLASRVSARAMLVALILCLLWTATHLFFLPLALVQSAVIGISYWWFMKKRKLREARAASD

Foldseek 3Di:
DVVVVVVVLVVLLVVLVVQLVVLLVPDPVSNVVSLVVQLVVLVVVCPDVVSSVVSNVVSVVVSVVSVVVVVVVVVVVVVD